Protein AF-A0A9E3E6J1-F1 (afdb_monomer)

Foldseek 3Di:
DDDDDDDDDDDDDDDPPPPDPVNVVVVVVVVVCVVDPPVVVVPDDPDPVVVVLLVVLVVCVVVVNHDPVSVVVNVVVVVVD

pLDDT: mean 71.65, std 18.12, range [41.38, 97.12]

Sequence (81 aa):
MSPERSVTYVSGRTERRGMSISQSYDEIIDFLAASTTPDALVPFRPSEETTQRVEQLVEKSKEGTISVEEQSELDDYLQLE

Structure (mmCIF, N/CA/C/O backbone):
data_AF-A0A9E3E6J1-F1
#
_entry.id   AF-A0A9E3E6J1-F1
#
loop_
_atom_site.group_PDB
_atom_site.id
_atom_site.type_symbol
_atom_site.label_atom_id
_atom_site.label_alt_id
_atom_site.label_comp_id
_atom_site.label_asym_id
_atom_site.label_entity_id
_atom_site.label_seq_id
_atom_site.pdbx_PDB_ins_code
_atom_site.Cartn_x
_atom_site.Cartn_y
_atom_site.Cartn_z
_atom_site.occupancy
_atom_site.B_iso_or_equiv
_atom_site.auth_seq_id
_atom_site.auth_comp_id
_atom_site.auth_asym_id
_atom_site.auth_atom_id
_atom_site.pdbx_PDB_model_num
ATOM 1 N N . MET A 1 1 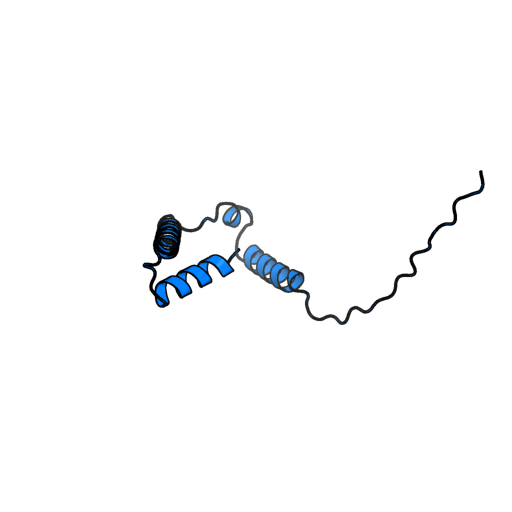? -31.263 -43.398 -34.992 1.00 51.16 1 MET A N 1
ATOM 2 C CA . MET A 1 1 ? -30.388 -43.044 -36.128 1.00 51.16 1 MET A CA 1
ATOM 3 C C . MET A 1 1 ? -31.112 -41.992 -36.963 1.00 51.16 1 MET A C 1
ATOM 5 O O . MET A 1 1 ? -32.038 -42.360 -37.665 1.00 51.16 1 MET A O 1
ATOM 9 N N . SER A 1 2 ? -30.784 -40.710 -36.776 1.00 41.38 2 SER A N 1
ATOM 10 C CA . SER A 1 2 ? -31.091 -39.556 -37.649 1.00 41.38 2 SER A CA 1
ATOM 11 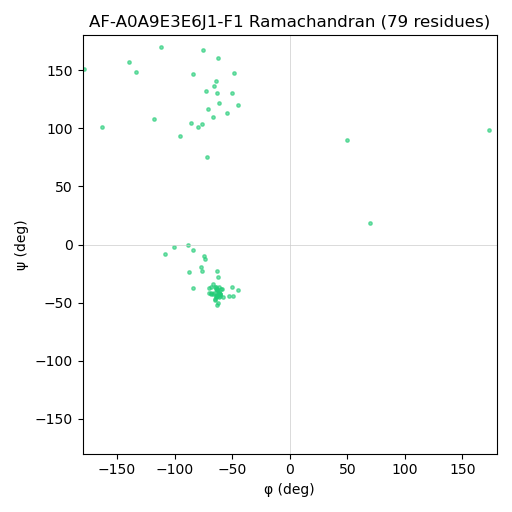C C . SER A 1 2 ? -30.475 -38.294 -37.014 1.00 41.38 2 SER A C 1
ATOM 13 O O . SER A 1 2 ? -30.282 -38.290 -35.799 1.00 41.38 2 SER A O 1
ATOM 15 N N . PRO A 1 3 ? -30.097 -37.280 -37.814 1.00 46.91 3 PRO A N 1
ATOM 16 C CA . PRO A 1 3 ? -28.743 -36.729 -37.769 1.00 46.91 3 PRO A CA 1
ATOM 17 C C . PRO A 1 3 ? -28.642 -35.301 -37.216 1.00 46.91 3 PRO A C 1
ATOM 19 O O . PRO A 1 3 ? -29.635 -34.599 -37.027 1.00 46.91 3 PRO A O 1
ATOM 22 N N . GLU A 1 4 ? -27.390 -34.909 -36.990 1.00 49.41 4 GLU A N 1
ATOM 23 C CA . GLU A 1 4 ? -26.914 -33.609 -36.527 1.00 49.41 4 GLU A CA 1
ATOM 24 C C . GLU A 1 4 ? -27.498 -32.436 -37.325 1.00 49.41 4 GLU A C 1
ATOM 26 O O . GLU A 1 4 ? -27.459 -32.409 -38.557 1.00 49.41 4 GLU A O 1
ATOM 31 N N . ARG A 1 5 ? -28.018 -31.434 -36.609 1.00 51.94 5 ARG A N 1
ATOM 32 C CA . ARG A 1 5 ? -28.319 -30.112 -37.163 1.00 51.94 5 ARG A CA 1
ATOM 33 C C . ARG A 1 5 ? -27.470 -29.079 -36.441 1.00 51.94 5 ARG A C 1
ATOM 35 O O . ARG A 1 5 ? -27.673 -28.780 -35.269 1.00 51.94 5 ARG A O 1
ATOM 42 N N . SER A 1 6 ? -26.501 -28.594 -37.198 1.00 47.19 6 SER A N 1
ATOM 43 C CA . SER A 1 6 ? -25.583 -27.497 -36.943 1.00 47.19 6 SER A CA 1
ATOM 44 C C . SER A 1 6 ? -26.303 -26.273 -36.377 1.00 47.19 6 SER A C 1
ATOM 46 O O . SER A 1 6 ? -27.183 -25.699 -37.017 1.00 47.19 6 SER A O 1
ATOM 48 N N . VAL A 1 7 ? -25.907 -25.853 -35.175 1.00 51.94 7 VAL A N 1
ATOM 49 C CA . VAL A 1 7 ? -26.338 -24.580 -34.591 1.00 51.94 7 VAL A CA 1
ATOM 50 C C . VAL A 1 7 ? -25.393 -23.494 -35.098 1.00 51.94 7 VAL A C 1
ATOM 52 O O . VAL A 1 7 ? -24.244 -23.398 -34.675 1.00 51.94 7 VAL A O 1
ATOM 55 N N . THR A 1 8 ? -25.869 -22.685 -36.041 1.00 43.75 8 THR A N 1
ATOM 56 C CA . THR A 1 8 ? -25.183 -21.471 -36.491 1.00 43.75 8 THR A CA 1
ATOM 57 C C . THR A 1 8 ? -25.266 -20.411 -35.391 1.00 43.75 8 THR A C 1
ATOM 59 O O . THR A 1 8 ? -26.355 -19.953 -35.050 1.00 43.75 8 THR A O 1
ATOM 62 N N . TYR A 1 9 ? -24.122 -20.004 -34.839 1.00 44.69 9 TYR A N 1
ATOM 63 C CA . TYR A 1 9 ? -24.044 -18.866 -33.923 1.00 44.69 9 TYR A CA 1
ATOM 64 C C . TYR A 1 9 ? -24.138 -17.567 -34.731 1.00 44.69 9 TYR A C 1
ATOM 66 O O . TYR A 1 9 ? -23.188 -17.166 -35.404 1.00 44.69 9 TYR A O 1
ATOM 74 N N . VAL A 1 10 ? -25.302 -16.920 -34.702 1.00 54.84 10 VAL A N 1
ATOM 75 C CA . VAL A 1 10 ? -25.469 -15.577 -35.265 1.00 54.84 10 VAL A CA 1
ATOM 76 C C . VAL A 1 10 ? -24.926 -14.583 -34.241 1.00 54.84 10 VAL A C 1
ATOM 78 O O . VAL A 1 10 ? -25.558 -14.303 -33.224 1.00 54.84 10 VAL A O 1
ATOM 81 N N . SER A 1 11 ? -23.710 -14.107 -34.505 1.00 49.66 11 SER A N 1
ATOM 82 C CA . SER A 1 11 ? -23.038 -13.059 -33.742 1.00 49.66 11 SER A CA 1
ATOM 83 C C . SER A 1 11 ? -23.811 -11.747 -33.831 1.00 49.66 11 SER A C 1
ATOM 85 O O . SER A 1 11 ? -24.152 -11.280 -34.918 1.00 49.66 11 SER A O 1
ATOM 87 N N . GLY A 1 12 ? -24.055 -11.136 -32.679 1.00 49.66 12 GLY A N 1
ATOM 88 C CA . GLY A 1 12 ? -24.553 -9.775 -32.610 1.00 49.66 12 GLY A CA 1
ATOM 89 C C . GLY A 1 12 ? -24.896 -9.391 -31.186 1.00 49.66 12 GLY A C 1
ATOM 90 O O . GLY A 1 12 ? -25.984 -9.716 -30.719 1.00 49.66 12 GLY A O 1
ATOM 91 N N . ARG A 1 13 ? -23.985 -8.681 -30.513 1.00 49.84 13 ARG A N 1
ATOM 92 C CA . ARG A 1 13 ? -24.314 -7.758 -29.418 1.00 49.84 13 ARG A CA 1
ATOM 93 C C . ARG A 1 13 ? -23.145 -6.808 -29.136 1.00 49.84 13 ARG A C 1
ATOM 95 O O . ARG A 1 13 ? -22.182 -7.168 -28.481 1.00 49.84 13 ARG A O 1
ATOM 102 N N . THR A 1 14 ? -23.302 -5.593 -29.657 1.00 48.59 14 THR A N 1
ATOM 103 C CA . THR A 1 14 ? -23.124 -4.332 -28.920 1.00 48.59 14 THR A CA 1
ATOM 104 C C . THR A 1 14 ? -21.836 -4.166 -28.102 1.00 48.59 14 THR A C 1
ATOM 106 O O . THR A 1 14 ? -21.842 -4.358 -26.892 1.00 48.59 14 THR A O 1
ATOM 109 N N . GLU A 1 15 ? -20.777 -3.633 -28.710 1.00 46.12 15 GLU A N 1
ATOM 110 C CA . GLU A 1 15 ? -19.724 -2.948 -27.948 1.00 46.12 15 GLU A CA 1
ATOM 111 C C . GLU A 1 15 ? -19.998 -1.444 -27.943 1.00 46.12 15 GLU A C 1
ATOM 113 O O . GLU A 1 15 ? -19.598 -0.687 -28.828 1.00 46.12 15 GLU A O 1
ATOM 118 N N . ARG A 1 16 ? -20.700 -0.991 -26.897 1.00 51.88 16 ARG A N 1
ATOM 119 C CA . ARG A 1 16 ? -20.427 0.345 -26.371 1.00 51.88 16 ARG A CA 1
ATOM 120 C C . ARG A 1 16 ? -19.020 0.277 -25.790 1.00 51.88 16 ARG A C 1
ATOM 122 O O . ARG A 1 16 ? -18.832 -0.379 -24.771 1.00 51.88 16 ARG A O 1
ATOM 129 N N . ARG A 1 17 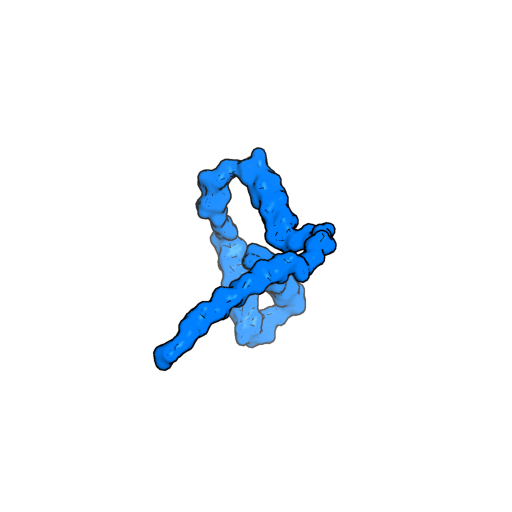? -18.048 0.935 -26.417 1.00 51.50 17 ARG A N 1
ATOM 130 C CA . ARG A 1 17 ? -16.685 1.045 -25.887 1.00 51.50 17 ARG A CA 1
ATOM 131 C C . ARG A 1 17 ? -16.678 1.990 -24.680 1.00 51.50 17 ARG A C 1
ATOM 133 O O . ARG A 1 17 ? -16.300 3.149 -24.786 1.00 51.50 17 ARG A O 1
ATOM 140 N N . GLY A 1 18 ? -17.172 1.507 -23.543 1.00 52.84 18 GLY A N 1
ATOM 141 C CA . GLY A 1 18 ? -16.563 1.854 -22.265 1.00 52.84 18 GLY A CA 1
ATOM 142 C C . GLY A 1 18 ? -15.247 1.089 -22.201 1.00 52.84 18 GLY A C 1
ATOM 143 O O . GLY A 1 18 ? -15.224 -0.085 -22.565 1.00 52.84 18 GLY A O 1
ATOM 144 N N . MET A 1 19 ? -14.155 1.758 -21.838 1.00 47.81 19 MET A N 1
ATOM 145 C CA . MET A 1 19 ? -12.855 1.113 -21.660 1.00 47.81 19 MET A CA 1
ATOM 146 C C . MET A 1 19 ? -13.045 -0.033 -20.661 1.00 47.81 19 MET A C 1
ATOM 148 O O . MET A 1 19 ? -13.440 0.196 -19.517 1.00 47.81 19 MET A O 1
ATOM 152 N N . SER A 1 20 ? -12.889 -1.276 -21.116 1.00 53.19 20 SER A N 1
ATOM 153 C CA . SER A 1 20 ? -12.920 -2.423 -20.211 1.00 53.19 20 SER A CA 1
ATOM 154 C C . SER A 1 20 ? -11.729 -2.297 -19.272 1.00 53.19 20 SER A C 1
ATOM 156 O O . SER A 1 20 ? -10.657 -1.938 -19.746 1.00 53.19 20 SER A O 1
ATOM 158 N N . ILE A 1 21 ? -11.885 -2.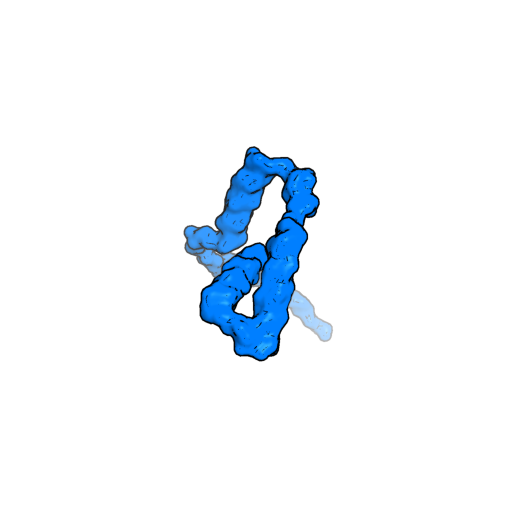631 -17.991 1.00 55.06 21 ILE A N 1
ATOM 159 C CA . ILE A 1 21 ? -10.824 -2.549 -16.971 1.00 55.06 21 ILE A CA 1
ATOM 160 C C . ILE A 1 21 ? -9.487 -3.123 -17.485 1.00 55.06 21 ILE A C 1
ATOM 162 O O . ILE A 1 21 ? -8.459 -2.484 -17.314 1.00 55.06 21 ILE A O 1
ATOM 166 N N . SER A 1 22 ? -9.517 -4.228 -18.243 1.00 60.69 22 SER A N 1
ATOM 167 C CA . SER A 1 22 ? -8.341 -4.803 -18.922 1.00 60.69 22 SER A CA 1
ATOM 168 C C . 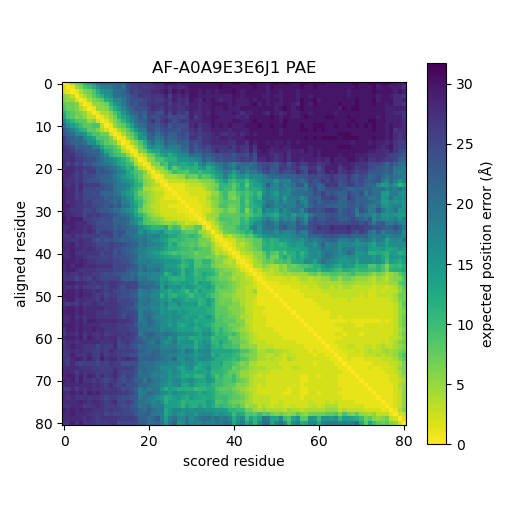SER A 1 22 ? -7.528 -3.788 -19.738 1.00 60.69 22 SER A C 1
ATOM 170 O O . SER A 1 22 ? -6.317 -3.755 -19.611 1.00 60.69 22 SER A O 1
ATOM 172 N N . GLN A 1 23 ? -8.177 -2.916 -20.517 1.00 65.69 23 GLN A N 1
ATOM 173 C CA . GLN A 1 23 ? -7.495 -1.941 -21.379 1.00 65.69 23 GLN A CA 1
ATOM 174 C C . GLN A 1 23 ? -6.770 -0.858 -20.576 1.00 65.69 23 GLN A C 1
ATOM 176 O O . GLN A 1 23 ? -5.691 -0.435 -20.969 1.00 65.69 23 GLN A O 1
ATOM 181 N N . SER A 1 24 ? -7.340 -0.421 -19.451 1.00 61.62 24 SER A N 1
ATOM 182 C CA . SER A 1 24 ? -6.683 0.553 -18.572 1.00 61.62 24 SER A CA 1
ATOM 183 C C . SER A 1 24 ? -5.481 -0.060 -17.853 1.00 61.62 24 SER A C 1
ATOM 185 O O . SER A 1 24 ? -4.469 0.609 -17.675 1.00 61.62 24 SER A O 1
ATOM 187 N N . TYR A 1 25 ? -5.586 -1.331 -17.452 1.00 62.66 25 TYR A N 1
ATOM 188 C CA . TYR A 1 25 ? -4.458 -2.078 -16.894 1.00 62.66 25 TYR A CA 1
ATOM 189 C C . TYR A 1 25 ? -3.348 -2.244 -17.937 1.00 62.66 25 TYR A C 1
ATOM 191 O O . TYR A 1 25 ? -2.197 -1.955 -17.628 1.00 62.66 25 TYR A O 1
ATOM 199 N N . ASP A 1 26 ? -3.689 -2.611 -19.174 1.00 66.75 26 ASP A N 1
ATOM 200 C CA . ASP A 1 26 ? -2.722 -2.779 -20.265 1.00 66.75 26 ASP A CA 1
ATOM 201 C C . ASP A 1 26 ? -1.966 -1.471 -20.570 1.00 66.75 26 ASP A C 1
ATOM 203 O O . ASP A 1 26 ? -0.744 -1.485 -20.684 1.00 66.75 26 ASP A O 1
ATOM 207 N N . GLU A 1 27 ? -2.651 -0.319 -20.605 1.00 67.06 27 GLU A N 1
ATOM 208 C CA . GLU A 1 27 ? -2.002 0.990 -20.804 1.00 67.06 27 GLU A CA 1
ATOM 209 C C . GLU A 1 27 ? -1.045 1.364 -19.658 1.00 67.06 27 GLU A C 1
ATOM 211 O O . GLU A 1 27 ? 0.012 1.953 -19.896 1.00 67.06 27 GLU A O 1
ATOM 216 N N . ILE A 1 28 ? -1.384 1.013 -18.412 1.00 68.94 28 ILE A N 1
ATOM 217 C CA . ILE A 1 28 ? -0.512 1.236 -17.248 1.00 68.94 28 ILE A CA 1
ATOM 218 C C . ILE A 1 28 ? 0.708 0.310 -17.312 1.00 68.94 28 ILE A C 1
ATOM 220 O O . ILE A 1 28 ? 1.823 0.759 -17.048 1.00 68.94 28 ILE A O 1
ATOM 224 N N . ILE A 1 29 ? 0.522 -0.955 -17.695 1.00 67.62 29 ILE A N 1
ATOM 225 C CA . ILE A 1 29 ? 1.619 -1.912 -17.881 1.00 67.62 29 ILE A CA 1
ATOM 226 C C . ILE A 1 29 ? 2.544 -1.458 -19.010 1.00 67.62 29 ILE A C 1
ATOM 228 O O . ILE A 1 29 ? 3.757 -1.454 -1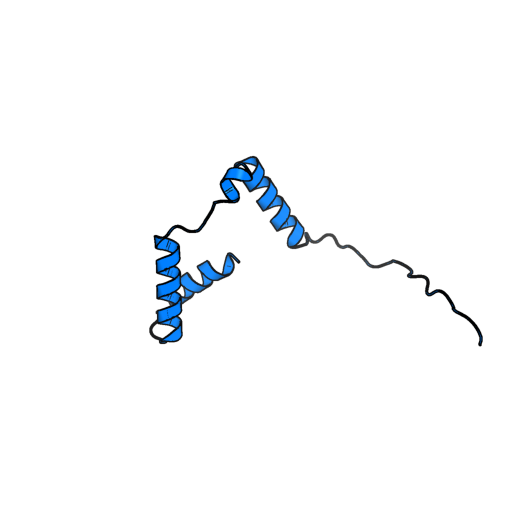8.814 1.00 67.62 29 ILE A O 1
ATOM 232 N N . ASP A 1 30 ? 2.001 -1.004 -20.139 1.00 67.81 30 ASP A N 1
ATOM 233 C CA . ASP A 1 30 ? 2.783 -0.463 -21.254 1.00 67.81 30 ASP A CA 1
ATOM 234 C C . ASP A 1 30 ? 3.536 0.815 -20.854 1.00 67.81 30 ASP A C 1
ATOM 236 O O . ASP A 1 30 ? 4.694 0.995 -21.230 1.00 67.81 30 ASP A O 1
ATOM 240 N N . PHE A 1 31 ? 2.933 1.689 -20.042 1.00 68.62 31 PHE A N 1
ATOM 241 C CA . PHE A 1 31 ? 3.600 2.882 -19.514 1.00 68.62 31 PHE A CA 1
ATOM 242 C C . PHE A 1 31 ? 4.741 2.539 -18.544 1.00 68.62 31 PHE A C 1
ATOM 244 O O . PHE A 1 31 ? 5.834 3.114 -18.622 1.00 68.62 31 PHE A O 1
ATOM 251 N N . LEU A 1 32 ? 4.519 1.573 -17.648 1.00 68.44 32 LEU A N 1
ATOM 252 C CA . LEU A 1 32 ? 5.560 1.068 -16.758 1.00 68.44 32 LEU A CA 1
ATOM 253 C C . LEU A 1 32 ? 6.676 0.421 -17.585 1.00 68.44 32 LEU A C 1
ATOM 255 O O . LEU A 1 32 ? 7.816 0.857 -17.475 1.00 68.44 32 LEU A O 1
ATOM 259 N N . ALA A 1 33 ? 6.361 -0.505 -18.493 1.00 66.88 33 ALA A N 1
ATOM 260 C CA . ALA A 1 33 ? 7.309 -1.182 -19.385 1.00 66.88 33 ALA A CA 1
ATOM 261 C C . ALA A 1 33 ? 8.038 -0.243 -20.370 1.00 66.88 33 ALA A C 1
ATOM 263 O O . ALA A 1 33 ? 9.123 -0.568 -20.847 1.00 66.88 33 ALA A O 1
ATOM 264 N N . ALA A 1 34 ? 7.484 0.934 -20.674 1.00 67.69 34 ALA A N 1
ATOM 265 C CA . ALA A 1 34 ? 8.178 1.968 -21.442 1.00 67.69 34 ALA A CA 1
ATOM 266 C C . ALA A 1 34 ? 9.235 2.723 -20.610 1.00 67.69 34 ALA A C 1
ATOM 268 O O . ALA A 1 34 ? 10.166 3.295 -21.179 1.00 67.69 34 ALA A O 1
ATOM 269 N N . SER A 1 35 ? 9.105 2.734 -19.278 1.00 58.91 35 SER A N 1
ATOM 270 C CA . SER A 1 35 ? 10.005 3.430 -18.341 1.00 58.91 35 SER A CA 1
ATOM 271 C C . SER A 1 35 ? 10.906 2.499 -17.514 1.00 58.91 35 SER A C 1
ATOM 273 O O . SER A 1 35 ? 11.839 2.969 -16.864 1.00 58.91 35 SER A O 1
ATOM 275 N N . THR A 1 36 ? 10.683 1.185 -17.583 1.00 59.38 36 THR A N 1
ATOM 276 C CA . THR A 1 36 ? 11.466 0.133 -16.920 1.00 59.38 36 THR A CA 1
ATOM 277 C C . THR A 1 36 ? 11.651 -1.061 -17.862 1.00 59.38 36 THR A C 1
ATOM 279 O O . THR A 1 36 ? 10.851 -1.263 -18.767 1.00 59.38 36 THR A O 1
ATOM 282 N N . THR A 1 37 ? 12.672 -1.897 -17.682 1.00 61.38 37 THR A N 1
ATOM 283 C CA . THR A 1 37 ? 12.775 -3.139 -18.466 1.00 61.38 37 THR A CA 1
ATOM 284 C C . THR A 1 37 ? 11.948 -4.253 -17.813 1.00 61.38 37 THR A C 1
ATOM 286 O O . THR A 1 37 ? 11.900 -4.333 -16.584 1.00 61.38 37 THR A O 1
ATOM 289 N N . PRO A 1 38 ? 11.342 -5.176 -18.587 1.00 61.12 38 PRO A N 1
ATOM 290 C CA . PRO A 1 38 ? 10.693 -6.371 -18.035 1.00 61.12 38 PRO A CA 1
ATOM 291 C C . PRO A 1 38 ? 11.603 -7.130 -17.056 1.00 61.12 38 PRO A C 1
ATOM 293 O O . PRO A 1 38 ? 11.153 -7.592 -16.014 1.00 61.12 38 PRO A O 1
ATOM 296 N N . ASP A 1 39 ? 12.905 -7.161 -17.348 1.00 59.94 39 ASP A N 1
ATOM 297 C CA . ASP A 1 39 ? 13.953 -7.762 -16.515 1.00 59.94 39 ASP A CA 1
ATOM 298 C C . ASP A 1 39 ? 14.109 -7.092 -15.133 1.00 59.94 39 ASP A C 1
ATOM 300 O O . ASP A 1 39 ? 14.487 -7.747 -14.169 1.00 59.94 39 ASP A O 1
ATOM 304 N N . ALA A 1 40 ? 13.772 -5.802 -15.007 1.00 62.22 40 ALA A N 1
ATOM 305 C CA . ALA A 1 40 ? 13.791 -5.060 -13.744 1.00 62.22 40 ALA A CA 1
ATOM 306 C C . ALA A 1 40 ? 12.472 -5.168 -12.953 1.00 62.22 40 ALA A C 1
ATOM 308 O O . ALA A 1 40 ? 12.482 -5.019 -11.732 1.00 62.22 40 ALA A O 1
ATOM 309 N N . LEU A 1 41 ? 11.347 -5.465 -13.618 1.00 64.75 41 LEU A N 1
ATOM 310 C CA . LEU A 1 41 ? 10.047 -5.689 -12.966 1.00 64.75 41 LEU A CA 1
ATOM 311 C C . LEU A 1 41 ? 9.864 -7.113 -12.449 1.00 64.75 41 LEU A C 1
ATOM 313 O O . LEU A 1 41 ? 9.286 -7.302 -11.385 1.00 64.75 41 LEU A O 1
ATOM 317 N N . VAL A 1 42 ? 10.359 -8.120 -13.170 1.00 66.06 42 VAL A N 1
ATOM 318 C CA . VAL A 1 42 ? 10.274 -9.531 -12.753 1.00 66.06 42 VAL A CA 1
ATOM 319 C C . VAL A 1 42 ? 10.805 -9.774 -11.323 1.00 66.06 42 VAL A C 1
ATOM 321 O O . VAL A 1 42 ? 10.128 -10.479 -10.564 1.00 66.06 42 VAL A O 1
ATOM 324 N N . PRO A 1 43 ? 11.958 -9.205 -10.907 1.00 64.06 43 PRO A N 1
ATOM 325 C CA . PRO A 1 43 ? 12.459 -9.338 -9.542 1.00 64.06 43 PRO A CA 1
ATOM 326 C C . PRO A 1 43 ? 11.848 -8.329 -8.565 1.00 64.06 43 PRO A C 1
ATOM 328 O O . PRO A 1 43 ? 12.154 -8.411 -7.376 1.00 64.06 43 PRO A O 1
ATOM 331 N N . PHE A 1 44 ? 11.017 -7.383 -9.022 1.00 66.44 44 PHE A N 1
ATOM 332 C CA . PHE A 1 44 ? 10.382 -6.435 -8.118 1.00 66.44 44 PHE A CA 1
ATOM 333 C C . PHE A 1 44 ? 9.508 -7.202 -7.123 1.00 66.44 44 PHE A C 1
ATOM 335 O O . PHE A 1 44 ? 8.621 -7.993 -7.467 1.00 66.44 44 PHE A O 1
ATOM 342 N N . ARG A 1 45 ? 9.825 -6.994 -5.854 1.00 68.75 45 ARG A N 1
ATOM 343 C CA . ARG A 1 45 ? 9.096 -7.495 -4.701 1.00 68.75 45 ARG A CA 1
ATOM 344 C C . ARG A 1 45 ? 8.951 -6.318 -3.740 1.00 68.75 45 ARG A C 1
ATOM 346 O O . ARG A 1 45 ? 9.848 -5.468 -3.712 1.00 68.75 45 ARG A O 1
ATOM 353 N N . PRO A 1 46 ? 7.858 -6.259 -2.962 1.00 76.56 46 PRO A N 1
ATOM 354 C CA . PRO A 1 46 ? 7.783 -5.353 -1.824 1.00 76.56 46 PRO A CA 1
ATOM 355 C C . PRO A 1 46 ? 9.054 -5.471 -0.977 1.00 76.56 46 PRO A C 1
ATOM 357 O O . PRO A 1 46 ? 9.652 -6.548 -0.898 1.00 76.56 46 PRO A O 1
ATOM 360 N N . SER A 1 47 ? 9.489 -4.373 -0.358 1.00 85.06 47 SER A N 1
ATOM 361 C CA . SER A 1 47 ? 10.647 -4.435 0.533 1.00 85.06 47 SER A CA 1
ATOM 362 C C . SER A 1 47 ? 10.360 -5.366 1.716 1.00 85.06 47 SER A C 1
ATOM 364 O O . SER A 1 47 ? 9.205 -5.656 2.048 1.00 85.06 47 SER A O 1
ATOM 366 N N . GLU A 1 48 ? 11.419 -5.832 2.377 1.00 84.00 48 GLU A N 1
ATOM 367 C CA . GLU A 1 48 ? 11.280 -6.657 3.578 1.00 84.00 48 GLU A CA 1
ATOM 368 C C . GLU A 1 48 ? 10.490 -5.915 4.671 1.00 84.00 48 GLU A C 1
ATOM 370 O O . GLU A 1 48 ? 9.610 -6.500 5.295 1.00 84.00 48 GLU A O 1
ATOM 375 N N . GLU A 1 49 ? 10.710 -4.603 4.820 1.00 84.94 49 GLU A N 1
ATOM 376 C CA . GLU A 1 49 ? 9.927 -3.754 5.727 1.00 84.94 49 GLU A CA 1
ATOM 377 C C . GLU A 1 49 ? 8.440 -3.717 5.364 1.00 84.94 49 GLU A C 1
ATOM 379 O O . GLU A 1 49 ? 7.594 -3.864 6.244 1.00 84.94 49 GLU A O 1
ATOM 384 N N . THR A 1 50 ? 8.101 -3.553 4.079 1.00 86.75 50 THR A N 1
ATOM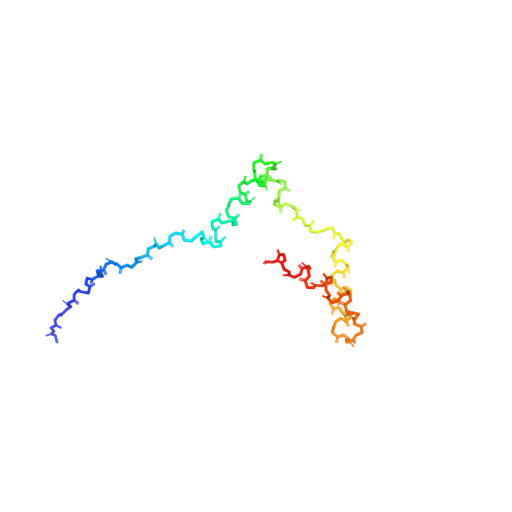 385 C CA . THR A 1 50 ? 6.699 -3.574 3.636 1.00 86.75 50 THR A CA 1
ATOM 386 C C . THR A 1 50 ? 6.057 -4.926 3.925 1.00 86.75 50 THR A C 1
ATOM 388 O O . THR A 1 50 ? 4.936 -4.979 4.423 1.00 86.75 50 THR A O 1
ATOM 391 N N . THR A 1 51 ? 6.783 -6.015 3.678 1.00 87.50 51 THR A N 1
ATOM 392 C CA . THR A 1 51 ? 6.296 -7.376 3.938 1.00 87.50 51 THR A CA 1
ATOM 393 C C . THR A 1 51 ? 6.013 -7.581 5.428 1.00 87.50 51 THR A C 1
ATOM 395 O O . THR A 1 51 ? 4.905 -7.962 5.797 1.00 87.50 51 THR A O 1
ATOM 398 N N . GLN A 1 52 ? 6.968 -7.230 6.295 1.00 91.00 52 GLN A N 1
ATOM 399 C CA . GLN A 1 52 ? 6.805 -7.326 7.750 1.00 91.00 52 GLN A CA 1
ATOM 400 C C . GLN A 1 52 ? 5.663 -6.443 8.268 1.00 91.00 52 GLN A C 1
ATOM 402 O O . GLN A 1 52 ? 4.945 -6.835 9.190 1.00 91.00 52 GLN A O 1
ATOM 407 N N . ARG A 1 53 ? 5.467 -5.249 7.690 1.00 92.69 53 ARG A N 1
ATOM 408 C CA . ARG A 1 53 ? 4.371 -4.355 8.081 1.00 92.69 53 ARG A CA 1
ATOM 409 C C . ARG A 1 53 ? 3.011 -4.972 7.768 1.00 92.69 53 ARG A C 1
ATOM 411 O O . ARG A 1 53 ? 2.157 -4.999 8.652 1.00 92.69 53 ARG A O 1
ATOM 418 N N . VAL A 1 54 ? 2.831 -5.508 6.561 1.00 91.81 54 VAL A N 1
ATOM 419 C CA . VAL A 1 54 ? 1.590 -6.192 6.165 1.00 91.81 54 VAL A CA 1
ATOM 420 C C . VAL A 1 54 ? 1.323 -7.394 7.071 1.00 91.81 54 VAL A C 1
ATOM 422 O O . VAL A 1 54 ? 0.209 -7.542 7.565 1.00 91.81 54 VAL A O 1
ATOM 425 N N . GLU A 1 55 ? 2.337 -8.211 7.367 1.00 93.56 55 GLU A N 1
ATOM 426 C CA . GLU A 1 55 ? 2.200 -9.350 8.285 1.00 93.56 55 GLU A CA 1
ATOM 427 C C . GLU A 1 55 ? 1.720 -8.922 9.679 1.00 93.56 55 GLU A C 1
ATOM 429 O O . GLU A 1 55 ? 0.792 -9.522 10.226 1.00 93.56 55 GLU A O 1
ATOM 434 N N . GLN A 1 56 ? 2.293 -7.852 10.238 1.00 94.75 56 GLN A N 1
ATOM 435 C CA . GLN A 1 56 ? 1.870 -7.308 11.532 1.00 94.75 56 GLN A CA 1
ATOM 436 C C . GLN A 1 56 ? 0.429 -6.793 11.505 1.00 94.75 56 GLN A C 1
ATOM 438 O O . GLN A 1 56 ? -0.323 -7.037 12.447 1.00 94.75 56 GLN A O 1
ATOM 443 N N . LEU A 1 57 ? 0.039 -6.078 10.447 1.00 95.69 57 LEU A N 1
ATOM 444 C CA . LEU A 1 57 ? -1.325 -5.572 10.285 1.00 95.69 57 LEU A CA 1
ATOM 445 C C . LEU A 1 57 ? -2.329 -6.724 10.179 1.00 95.69 57 LEU A C 1
ATOM 447 O O . LEU A 1 57 ? -3.357 -6.712 10.854 1.00 95.69 57 LEU A O 1
ATOM 451 N N . VAL A 1 58 ? -2.007 -7.759 9.400 1.00 94.69 58 VAL A N 1
ATOM 452 C CA . VAL A 1 58 ? -2.829 -8.970 9.284 1.00 94.69 58 VAL A CA 1
ATOM 453 C C . VAL A 1 58 ? -2.970 -9.667 10.636 1.00 94.69 58 VAL A C 1
ATOM 455 O O . VAL A 1 58 ? -4.074 -10.087 10.987 1.00 94.69 58 VAL A O 1
ATOM 458 N N . GLU A 1 59 ? -1.892 -9.780 11.411 1.00 96.81 59 GLU A N 1
ATOM 459 C CA . GLU A 1 59 ? -1.952 -10.408 12.733 1.00 96.81 59 GLU A CA 1
ATOM 460 C C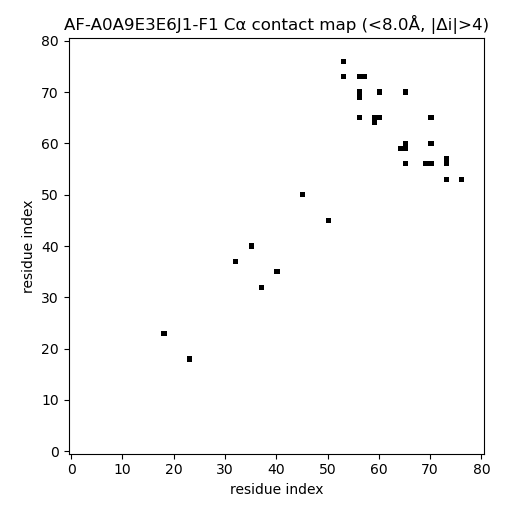 . GLU A 1 59 ? -2.822 -9.600 13.702 1.00 96.81 59 GLU A C 1
ATOM 462 O O . GLU A 1 59 ? -3.748 -10.147 14.297 1.00 96.81 59 GLU A O 1
ATOM 467 N N . LYS A 1 60 ? -2.640 -8.277 13.765 1.00 95.25 60 LYS A N 1
ATOM 468 C CA . LYS A 1 60 ? -3.501 -7.394 14.568 1.00 95.25 60 LYS A CA 1
ATOM 469 C C . LYS A 1 60 ? -4.969 -7.455 14.152 1.00 95.25 60 LYS A C 1
ATOM 471 O O . LYS A 1 60 ? -5.856 -7.397 15.004 1.00 95.25 60 LYS A O 1
ATOM 476 N N . SER A 1 61 ? -5.240 -7.565 12.850 1.00 94.88 61 SER A N 1
ATOM 477 C CA . SER A 1 61 ? -6.602 -7.706 12.326 1.00 94.88 61 SER A CA 1
ATOM 478 C C . SER A 1 61 ? -7.235 -9.016 12.805 1.00 94.88 61 SER A C 1
ATOM 480 O O . SER A 1 61 ? -8.358 -9.011 13.313 1.00 94.88 61 SER A O 1
ATOM 482 N N . LYS A 1 62 ? -6.486 -10.128 12.763 1.00 94.62 62 LYS A N 1
ATOM 483 C CA . LYS A 1 62 ? -6.929 -11.433 13.293 1.00 94.62 62 LYS A CA 1
ATOM 484 C C . LYS A 1 62 ? -7.159 -11.416 14.802 1.00 94.62 62 LYS A C 1
ATOM 486 O O . LYS A 1 62 ? -8.114 -12.027 15.276 1.00 94.62 62 LYS A O 1
ATOM 491 N N . GLU A 1 63 ? -6.300 -10.731 15.549 1.00 96.00 63 GLU A N 1
ATOM 492 C CA . GLU A 1 63 ? -6.427 -10.564 17.000 1.00 96.00 63 GLU A CA 1
ATOM 493 C C . GLU A 1 63 ? -7.548 -9.585 17.395 1.00 96.00 63 GLU A C 1
ATOM 495 O O . GLU A 1 63 ? -7.926 -9.516 18.566 1.00 96.00 63 GLU A O 1
ATOM 500 N N . GLY A 1 64 ? -8.094 -8.824 16.438 1.00 94.44 64 GLY A N 1
ATOM 501 C CA . GLY A 1 64 ? -9.089 -7.779 16.683 1.00 94.44 64 GLY A CA 1
ATOM 502 C C . GLY A 1 64 ? -8.524 -6.554 17.411 1.00 94.44 64 GLY A C 1
ATOM 503 O O . GLY A 1 64 ? -9.284 -5.790 18.005 1.00 94.44 64 GLY A O 1
ATOM 504 N N . THR A 1 65 ? -7.201 -6.380 17.398 1.00 96.44 65 THR A N 1
ATOM 505 C CA . THR A 1 65 ? -6.473 -5.285 18.061 1.00 96.44 65 THR A CA 1
ATOM 506 C C . THR A 1 65 ? -6.072 -4.167 17.097 1.00 96.44 65 THR A C 1
ATOM 508 O O . THR A 1 65 ? -5.495 -3.168 17.526 1.00 96.44 65 THR A O 1
ATOM 511 N N . ILE A 1 66 ? -6.382 -4.322 15.806 1.00 97.12 66 ILE A N 1
ATOM 512 C CA . ILE A 1 66 ? -6.076 -3.348 14.757 1.00 97.12 66 ILE A CA 1
ATOM 513 C C . ILE A 1 66 ? -6.848 -2.036 14.955 1.00 97.12 66 ILE A C 1
ATOM 515 O O . ILE A 1 66 ? -8.044 -2.038 15.259 1.00 97.12 66 ILE A O 1
ATOM 519 N N . SER A 1 67 ? -6.168 -0.900 14.786 1.00 96.44 67 SER A N 1
ATOM 520 C CA . SER A 1 67 ? -6.842 0.402 14.777 1.00 96.44 67 SER A CA 1
ATOM 521 C C . SER A 1 67 ? -7.596 0.644 13.463 1.00 96.44 67 SER A C 1
ATOM 523 O O . SER A 1 67 ? -7.395 -0.046 12.467 1.00 96.44 67 SER A O 1
ATOM 525 N N . VAL A 1 68 ? -8.460 1.662 13.436 1.00 95.31 68 VAL A N 1
ATOM 526 C CA . VAL A 1 68 ? -9.153 2.073 12.201 1.00 95.31 68 VAL A CA 1
ATOM 527 C C . VAL A 1 68 ? -8.159 2.554 11.139 1.00 95.31 68 VAL A C 1
ATOM 529 O O . VAL A 1 68 ? -8.335 2.267 9.959 1.00 95.31 68 VAL A O 1
ATOM 532 N N . GLU A 1 69 ? -7.107 3.262 11.551 1.00 95.69 69 GLU A N 1
ATOM 533 C CA . GLU A 1 69 ? -6.063 3.742 10.639 1.00 95.69 69 GLU A CA 1
ATOM 534 C C . GLU A 1 69 ? -5.242 2.573 10.089 1.00 95.69 69 GLU A C 1
ATOM 536 O O . GLU A 1 69 ? -4.985 2.512 8.893 1.00 95.69 69 GLU A O 1
ATOM 541 N N . GLU A 1 70 ? -4.896 1.614 10.948 1.00 95.00 70 GLU A N 1
ATOM 542 C CA . GLU A 1 70 ? -4.168 0.404 10.564 1.00 95.00 70 GLU A CA 1
ATOM 543 C C . GLU A 1 70 ? -4.999 -0.508 9.650 1.00 95.00 70 GLU A C 1
ATOM 545 O O . GLU A 1 70 ? -4.453 -1.134 8.745 1.00 95.00 70 GLU A O 1
ATOM 550 N N . GLN A 1 71 ? -6.319 -0.568 9.842 1.00 94.94 71 GLN A N 1
ATOM 551 C CA . GLN A 1 71 ? -7.207 -1.304 8.945 1.00 94.94 71 GLN A CA 1
ATOM 552 C C . GLN A 1 71 ? -7.285 -0.631 7.571 1.00 94.94 71 GLN A C 1
ATOM 554 O O . GLN A 1 71 ? -7.213 -1.328 6.567 1.00 94.94 71 GLN A O 1
ATOM 559 N N . SER A 1 72 ? -7.364 0.704 7.516 1.00 93.00 72 SER A N 1
ATOM 560 C CA . SER A 1 72 ? -7.294 1.441 6.247 1.00 93.00 72 SER A CA 1
ATOM 561 C C . SER A 1 72 ? -5.958 1.211 5.537 1.00 93.00 72 SER A C 1
ATOM 563 O O . SER A 1 72 ? -5.940 1.003 4.332 1.00 93.00 72 SER A O 1
ATOM 565 N N . GLU A 1 73 ? -4.850 1.204 6.284 1.00 92.81 73 GLU A N 1
ATOM 566 C CA . GLU A 1 73 ? -3.518 0.891 5.753 1.00 92.81 73 GLU A CA 1
ATOM 567 C C . GLU A 1 73 ? -3.467 -0.536 5.176 1.00 92.81 73 GLU A C 1
ATOM 569 O O . GLU A 1 73 ? -2.926 -0.755 4.094 1.00 92.81 73 GLU A O 1
ATOM 574 N N . LEU A 1 74 ? -4.058 -1.518 5.867 1.00 92.56 74 LEU A N 1
ATOM 575 C CA . LEU A 1 74 ? -4.145 -2.896 5.382 1.00 92.56 74 LEU A CA 1
ATOM 576 C C . LEU A 1 74 ? -5.023 -3.015 4.127 1.00 92.56 74 LEU A C 1
ATOM 578 O O . LEU A 1 74 ? -4.654 -3.727 3.195 1.00 92.56 74 LEU A O 1
ATOM 582 N N . ASP A 1 75 ? -6.155 -2.314 4.086 1.00 90.75 75 ASP A N 1
ATOM 583 C CA . ASP A 1 75 ? -7.051 -2.294 2.928 1.00 90.75 75 ASP A CA 1
ATOM 584 C C . ASP A 1 75 ? -6.348 -1.693 1.695 1.00 90.75 75 ASP A C 1
ATOM 586 O O . ASP A 1 75 ? -6.464 -2.240 0.596 1.00 90.75 75 ASP A O 1
ATOM 590 N N . ASP A 1 76 ? -5.542 -0.641 1.884 1.00 88.00 76 ASP A N 1
ATOM 591 C CA . ASP A 1 76 ? -4.721 -0.041 0.824 1.00 88.00 76 ASP A CA 1
ATOM 592 C C . ASP A 1 76 ? -3.695 -1.043 0.264 1.00 88.00 76 ASP A C 1
ATOM 594 O O . ASP A 1 76 ? -3.507 -1.130 -0.953 1.00 88.00 76 ASP A O 1
ATOM 598 N N . TYR A 1 77 ? -3.056 -1.842 1.131 1.00 85.12 77 TYR A N 1
ATOM 599 C CA . TYR A 1 77 ? -2.134 -2.899 0.700 1.00 85.12 77 TYR A CA 1
ATOM 600 C C . TYR A 1 77 ? -2.833 -4.014 -0.088 1.00 85.12 77 TYR A C 1
ATOM 602 O O . TYR A 1 77 ? -2.258 -4.534 -1.043 1.00 85.12 77 TYR A O 1
ATOM 610 N N . LEU A 1 78 ? -4.064 -4.376 0.282 1.00 79.75 78 LEU A 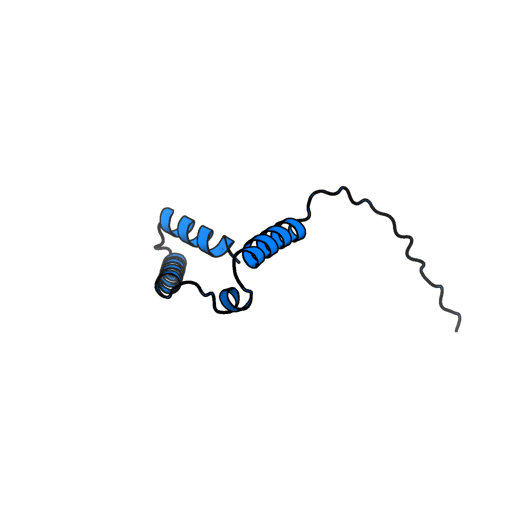N 1
ATOM 611 C CA . LEU A 1 78 ? -4.836 -5.438 -0.374 1.00 79.75 78 LEU A CA 1
ATOM 612 C C . LEU A 1 78 ? -5.451 -5.008 -1.713 1.00 79.75 78 LEU A C 1
ATOM 614 O O . LEU A 1 78 ? -5.793 -5.861 -2.528 1.00 79.75 78 LEU A O 1
ATOM 618 N N . GLN A 1 79 ? -5.582 -3.706 -1.972 1.00 75.38 79 GLN A N 1
ATOM 619 C CA . GLN A 1 79 ? -6.101 -3.196 -3.244 1.00 75.38 79 GLN A CA 1
ATOM 620 C C . GLN A 1 79 ? -5.090 -3.306 -4.405 1.00 75.38 79 GLN A C 1
ATOM 622 O O . GLN A 1 79 ? -5.446 -3.055 -5.556 1.00 75.38 79 GLN A O 1
ATOM 627 N N . LEU A 1 80 ? -3.829 -3.642 -4.108 1.00 60.84 80 LEU A N 1
ATOM 628 C CA . LEU A 1 80 ? -2.740 -3.764 -5.083 1.00 60.84 80 LEU A CA 1
ATOM 629 C C . LEU A 1 80 ? -2.620 -5.166 -5.724 1.00 60.84 80 LEU A C 1
ATOM 631 O O . LEU A 1 80 ? -1.732 -5.344 -6.561 1.00 60.84 80 LEU A O 1
ATOM 635 N N . GLU A 1 81 ? -3.479 -6.129 -5.358 1.00 50.44 81 GLU A N 1
ATOM 636 C CA . GLU A 1 81 ? -3.549 -7.487 -5.949 1.00 50.44 81 GLU A CA 1
ATOM 637 C C . GLU A 1 81 ? -4.439 -7.588 -7.202 1.00 50.44 81 GLU A C 1
ATOM 639 O O . GLU A 1 81 ? -5.502 -6.924 -7.266 1.00 50.44 81 GLU A O 1
#

Mean predicted aligned error: 16.08 Å

Solvent-accessible surface area (backbone atoms only — not comparable to full-atom values): 5281 Å² total; per-residue (Å²): 144,84,81,91,77,86,82,79,82,82,84,83,81,84,83,75,84,64,83,50,70,67,57,59,52,49,53,50,50,52,54,48,55,74,76,42,54,68,81,64,54,72,74,61,65,78,50,72,68,56,50,54,49,51,52,51,43,53,50,29,50,75,71,69,69,51,49,74,67,52,46,52,53,47,51,59,61,62,68,75,112

Radius of gyration: 23.23 Å; Cα contacts (8 Å, |Δi|>4): 16; chains: 1; bounding box: 45×47×56 Å

Secondary structure (DSSP, 8-state):
--------------------HHHHHHHHHHHHHHHS-HHHHTT----HHHHHHHHHHHHHHHHT---HHHHHHHHHHHTT-